Protein AF-A0A2M7IQM7-F1 (afdb_monomer_lite)

Secondary structure (DSSP, 8-state):
-HHHHHHHHHHHHHHTT----PPPP--HHHHHHHHTTSB-TTSSBPTT------------

pLDDT: mean 89.41, std 6.28, range [66.25, 96.81]

Structure (mmCIF, N/CA/C/O backbone):
data_AF-A0A2M7IQM7-F1
#
_entry.id   AF-A0A2M7IQM7-F1
#
loop_
_atom_site.group_PDB
_atom_site.id
_atom_site.type_symbol
_atom_site.label_atom_id
_atom_site.label_alt_id
_atom_site.label_comp_id
_atom_site.label_asym_id
_atom_site.label_entity_id
_atom_site.label_seq_id
_atom_site.pdbx_PDB_ins_code
_atom_site.Cartn_x
_atom_site.Cartn_y
_atom_site.Cartn_z
_atom_site.occupancy
_atom_site.B_iso_or_equiv
_atom_site.auth_seq_id
_atom_site.auth_comp_id
_atom_site.auth_asym_id
_atom_site.auth_atom_id
_atom_site.pdbx_PDB_model_num
ATOM 1 N N . MET A 1 1 ? -35.005 9.010 35.710 1.00 66.25 1 MET A N 1
ATOM 2 C CA . MET A 1 1 ? -35.145 9.271 34.254 1.00 66.25 1 MET A CA 1
ATOM 3 C C . MET A 1 1 ? -34.012 10.136 33.702 1.00 66.25 1 MET A C 1
ATOM 5 O O . MET A 1 1 ? -33.329 9.683 32.798 1.00 66.25 1 MET A O 1
ATOM 9 N N . LYS A 1 2 ? -33.741 11.328 34.262 1.00 80.62 2 LYS A N 1
ATOM 10 C CA . LYS A 1 2 ? -32.628 12.200 33.817 1.00 80.62 2 LYS A CA 1
ATOM 11 C C . LYS A 1 2 ? -31.244 11.533 33.909 1.00 80.62 2 LYS A C 1
ATOM 13 O O . LYS A 1 2 ? -30.463 11.627 32.975 1.00 80.62 2 LYS A O 1
ATOM 18 N N . SER A 1 3 ? -30.980 10.792 34.986 1.00 84.56 3 SER A N 1
ATOM 19 C CA . SER A 1 3 ? -29.741 10.016 35.169 1.00 84.56 3 SER A CA 1
ATOM 20 C C . SER A 1 3 ? -29.542 8.924 34.114 1.00 84.56 3 SER A C 1
ATOM 22 O O . SER A 1 3 ? -28.429 8.721 33.649 1.00 84.56 3 SER A O 1
ATOM 24 N N . VAL A 1 4 ? -30.625 8.266 33.689 1.00 92.25 4 VAL A N 1
ATOM 25 C CA . VAL A 1 4 ? -30.597 7.262 32.613 1.00 92.25 4 VAL A CA 1
ATOM 26 C C . VAL A 1 4 ? -30.258 7.923 31.280 1.00 92.25 4 VAL A C 1
ATOM 28 O O . VAL A 1 4 ? -29.425 7.416 30.542 1.00 92.25 4 VAL A O 1
ATOM 31 N N . PHE A 1 5 ? -30.836 9.093 31.003 1.00 93.00 5 PHE A N 1
ATOM 32 C CA . PHE A 1 5 ? -30.527 9.863 29.796 1.00 93.00 5 PHE A CA 1
ATOM 33 C C . PHE A 1 5 ? -29.058 10.289 29.728 1.00 93.00 5 PHE A C 1
ATOM 35 O O . PHE A 1 5 ? -28.424 10.137 28.688 1.00 93.00 5 PHE A O 1
ATOM 42 N N . ILE A 1 6 ? -28.505 10.774 30.843 1.00 93.75 6 ILE A N 1
ATOM 43 C CA . ILE A 1 6 ? -27.086 11.143 30.942 1.00 93.75 6 ILE A CA 1
ATOM 44 C C . ILE A 1 6 ? -26.205 9.915 30.701 1.00 93.75 6 ILE A C 1
ATOM 46 O O . ILE A 1 6 ? -25.247 9.978 29.937 1.00 93.75 6 ILE A O 1
ATOM 50 N N . PHE A 1 7 ? -26.562 8.780 31.299 1.00 93.88 7 PHE A N 1
ATOM 51 C CA . PHE A 1 7 ? -25.814 7.538 31.146 1.00 93.88 7 PHE A CA 1
ATOM 52 C C . PHE A 1 7 ? -25.812 7.027 29.697 1.00 93.88 7 PHE A C 1
ATOM 54 O O . PHE A 1 7 ? -24.755 6.702 29.158 1.00 93.88 7 PHE A O 1
ATOM 61 N N . VAL A 1 8 ? -26.970 7.035 29.031 1.00 95.06 8 VAL A N 1
ATOM 62 C CA . VAL A 1 8 ? -27.088 6.670 27.609 1.00 95.06 8 VAL A CA 1
ATOM 63 C C . VAL A 1 8 ? -26.268 7.619 26.736 1.00 95.06 8 VAL A C 1
ATOM 65 O O . VAL A 1 8 ? -25.533 7.168 25.860 1.00 95.06 8 VAL A O 1
ATOM 68 N N . PHE A 1 9 ? -26.332 8.924 27.006 1.00 93.88 9 PHE A N 1
ATOM 69 C CA . PHE A 1 9 ? -25.545 9.915 26.279 1.00 93.88 9 PHE A CA 1
ATOM 70 C C . PHE A 1 9 ? -24.037 9.660 26.427 1.00 93.88 9 PHE A C 1
ATOM 72 O O . PHE A 1 9 ? -23.313 9.662 25.432 1.00 93.88 9 PHE A O 1
ATOM 79 N N . CYS A 1 10 ? -23.556 9.365 27.635 1.00 92.62 10 CYS A N 1
ATOM 80 C CA . CYS A 1 10 ? -22.151 9.024 27.867 1.00 92.62 10 CYS A CA 1
ATOM 81 C C . CYS A 1 10 ? -21.715 7.766 27.099 1.00 92.62 10 CYS A C 1
ATOM 83 O O . CYS A 1 10 ? -20.642 7.768 26.497 1.00 92.62 10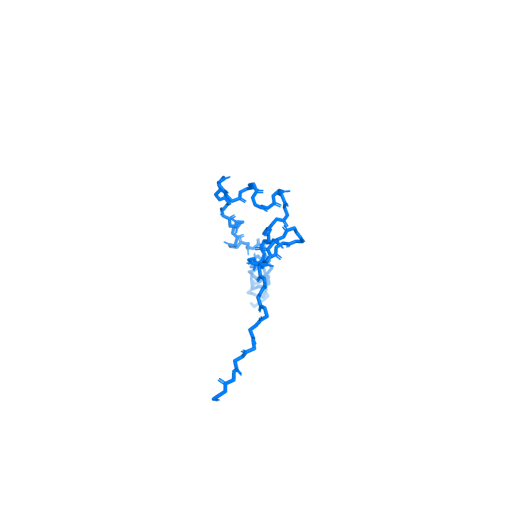 CYS A O 1
ATOM 85 N N . ILE A 1 11 ? -22.546 6.719 27.068 1.00 93.56 11 ILE A N 1
ATOM 86 C CA . ILE A 1 11 ? -22.232 5.474 26.348 1.00 93.56 11 ILE A CA 1
ATOM 87 C C . ILE A 1 11 ? -22.111 5.713 24.839 1.00 93.56 11 ILE A C 1
ATOM 89 O O . ILE A 1 11 ? -21.163 5.235 24.214 1.00 93.56 11 ILE A O 1
ATOM 93 N N . VAL A 1 12 ? -23.032 6.482 24.251 1.00 93.00 12 VAL A N 1
ATOM 94 C CA . VAL A 1 12 ? -23.002 6.789 22.812 1.00 93.00 12 VAL A CA 1
ATOM 95 C C . VAL A 1 12 ? -21.734 7.562 22.449 1.00 93.00 12 VAL A C 1
ATOM 97 O O . VAL A 1 12 ? -21.052 7.198 21.494 1.00 93.00 12 VAL A O 1
ATOM 100 N N . ASN A 1 13 ? -21.358 8.570 23.239 1.00 90.00 13 ASN A N 1
ATOM 101 C CA . ASN A 1 13 ? -20.133 9.337 22.993 1.00 90.00 13 ASN A CA 1
ATOM 102 C C . ASN A 1 13 ? -18.864 8.480 23.134 1.00 90.00 13 ASN A C 1
ATOM 104 O O . ASN A 1 13 ? -17.931 8.635 22.349 1.00 90.00 13 ASN A O 1
ATOM 108 N N . LEU A 1 14 ? -18.836 7.540 24.084 1.00 89.88 14 LEU A N 1
ATOM 109 C CA . LEU A 1 14 ? -17.691 6.649 24.281 1.00 89.88 14 LEU A CA 1
ATOM 110 C C . LEU A 1 14 ? -17.492 5.678 23.104 1.00 89.88 14 LEU A C 1
ATOM 112 O O . LEU A 1 14 ? -16.356 5.380 22.738 1.00 89.88 14 LEU A O 1
ATOM 116 N N . SER A 1 15 ? -18.579 5.227 22.470 1.00 87.25 15 SER A N 1
ATOM 117 C CA . SER A 1 15 ? -18.513 4.301 21.329 1.00 87.25 15 SER A CA 1
ATOM 118 C C . SER A 1 15 ? -17.785 4.873 20.104 1.00 87.25 15 SER A C 1
ATOM 120 O O . SER A 1 15 ? -17.158 4.125 19.358 1.00 87.25 15 SER A O 1
ATOM 122 N N . LEU A 1 16 ? -17.788 6.201 19.933 1.00 84.50 16 LEU A N 1
ATOM 123 C CA . LEU A 1 16 ? -17.132 6.887 18.813 1.00 84.50 16 LEU A CA 1
ATOM 124 C C . LEU A 1 16 ? -15.599 6.906 18.925 1.00 84.50 16 LEU A C 1
ATOM 126 O O . LEU A 1 16 ? -14.910 7.155 17.935 1.00 84.50 16 LEU A O 1
ATOM 130 N N . LEU A 1 17 ? -15.057 6.652 20.119 1.00 83.31 17 LEU A N 1
ATOM 131 C CA . LEU A 1 17 ? -13.616 6.683 20.386 1.00 83.31 17 LEU A CA 1
ATOM 132 C C . LEU A 1 17 ? -12.937 5.326 20.158 1.00 83.31 17 LEU A C 1
ATOM 134 O O . LEU A 1 17 ? -11.710 5.249 20.096 1.00 83.31 17 LEU A O 1
ATOM 138 N N . ILE A 1 18 ? -13.712 4.250 20.018 1.00 84.31 18 ILE A N 1
ATOM 139 C CA . ILE A 1 18 ? -13.178 2.896 19.881 1.00 84.31 18 ILE A CA 1
ATOM 140 C C . ILE A 1 18 ? -12.807 2.653 18.414 1.00 84.31 18 ILE A C 1
ATOM 142 O O . ILE A 1 18 ? -13.671 2.504 17.551 1.00 84.31 18 ILE A O 1
ATOM 146 N N . LYS A 1 19 ? -11.505 2.573 18.122 1.00 81.81 19 LYS A N 1
ATOM 147 C CA . LYS A 1 19 ? -10.992 2.130 16.817 1.00 81.81 19 LYS A CA 1
ATOM 148 C C . LYS A 1 19 ? -10.462 0.704 16.926 1.00 81.81 19 LYS A C 1
ATOM 150 O O . LYS A 1 19 ? -9.392 0.482 17.476 1.00 81.81 19 LYS A O 1
ATOM 155 N N . ALA A 1 20 ? -11.216 -0.257 16.395 1.00 78.56 20 ALA A N 1
ATOM 156 C CA . ALA A 1 20 ? -10.845 -1.676 16.412 1.00 78.56 20 ALA A CA 1
ATOM 157 C C . ALA A 1 20 ? -9.879 -2.079 15.280 1.00 78.56 20 ALA A C 1
ATOM 159 O O . ALA A 1 20 ? -9.244 -3.126 15.352 1.00 78.56 20 ALA A O 1
ATOM 160 N N . GLN A 1 21 ? -9.777 -1.274 14.219 1.00 77.50 21 GLN A N 1
ATOM 161 C CA . GLN A 1 21 ? -8.924 -1.578 13.072 1.00 77.50 21 GLN A CA 1
ATOM 162 C C . GLN A 1 21 ? -7.495 -1.096 13.334 1.00 77.50 21 GLN A C 1
ATOM 164 O O . GLN A 1 21 ? -7.228 0.107 13.346 1.00 77.50 21 GLN A O 1
ATOM 169 N N . SER A 1 22 ? -6.579 -2.040 13.536 1.00 74.75 22 SER A N 1
ATOM 170 C CA . SER A 1 22 ? -5.141 -1.792 13.460 1.00 74.75 22 SER A CA 1
ATOM 171 C C . SER A 1 22 ? -4.712 -1.591 12.004 1.00 74.75 22 SER A C 1
ATOM 173 O O . SER A 1 22 ? -5.381 -2.042 11.069 1.00 74.75 22 SER A O 1
ATOM 175 N N . SER A 1 23 ? -3.584 -0.908 11.793 1.00 78.88 23 SER A N 1
ATOM 176 C CA . SER A 1 23 ? -2.941 -0.924 10.482 1.00 78.88 23 SER A CA 1
ATOM 177 C C . SER A 1 23 ? -2.603 -2.368 10.111 1.00 78.88 23 SER A C 1
ATOM 179 O O . SER A 1 23 ? -2.128 -3.147 10.941 1.00 78.88 23 SER A O 1
ATOM 181 N N . LEU A 1 24 ? -2.873 -2.740 8.859 1.00 80.31 24 LEU A N 1
ATOM 182 C CA . LEU A 1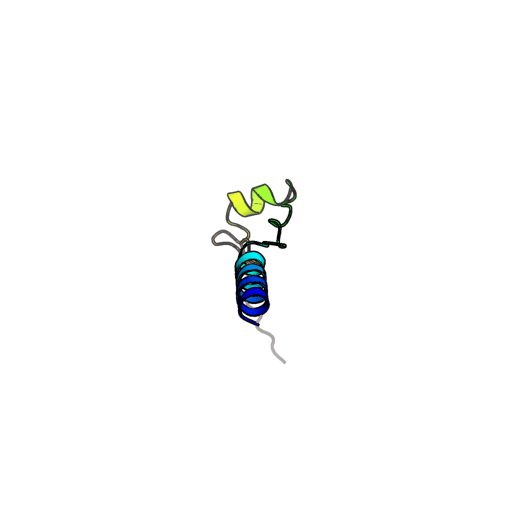 24 ? -2.511 -4.058 8.358 1.00 80.31 24 LEU A CA 1
ATOM 183 C C . LEU A 1 24 ? -0.990 -4.209 8.452 1.00 80.31 24 LEU A C 1
ATOM 185 O O . LEU A 1 24 ? -0.254 -3.339 7.980 1.00 80.31 24 LEU A O 1
ATOM 189 N N . TYR A 1 25 ? -0.527 -5.300 9.063 1.00 84.69 25 TYR A N 1
ATOM 190 C CA . TYR A 1 25 ? 0.896 -5.615 9.101 1.00 84.69 25 TYR A CA 1
ATOM 191 C C . TYR A 1 25 ? 1.447 -5.628 7.674 1.00 84.69 25 TYR A C 1
ATOM 193 O O . TYR A 1 25 ? 0.880 -6.285 6.799 1.00 84.69 25 TYR A O 1
ATOM 201 N N . LEU A 1 26 ? 2.542 -4.899 7.451 1.00 86.44 26 LEU A N 1
ATOM 202 C CA . LEU A 1 26 ? 3.254 -4.884 6.185 1.00 86.44 26 LEU A CA 1
ATOM 203 C C . LEU A 1 26 ? 4.482 -5.800 6.288 1.00 86.44 26 LEU A C 1
ATOM 205 O O . LEU A 1 26 ? 5.452 -5.441 6.953 1.00 86.44 26 LEU A O 1
ATOM 209 N N . PRO A 1 27 ? 4.470 -6.967 5.626 1.00 88.69 27 PRO A N 1
ATOM 210 C CA . PRO A 1 27 ? 5.649 -7.809 5.505 1.00 88.69 27 PRO A CA 1
ATOM 211 C C . PRO A 1 27 ? 6.823 -7.060 4.853 1.00 88.69 27 PRO A C 1
ATOM 213 O O . PRO A 1 27 ? 6.643 -6.388 3.835 1.00 88.69 27 PRO A O 1
ATOM 216 N N . GLY A 1 28 ? 8.041 -7.223 5.379 1.00 89.50 28 GLY A N 1
ATOM 217 C CA . GLY A 1 28 ? 9.233 -6.520 4.869 1.00 89.50 28 GLY A CA 1
ATOM 218 C C . GLY A 1 28 ? 9.584 -6.844 3.408 1.00 89.50 28 GLY A C 1
ATOM 219 O O . GLY A 1 28 ? 10.153 -6.022 2.694 1.00 89.50 28 GLY A O 1
ATOM 220 N N . ASN A 1 29 ? 9.181 -8.012 2.898 1.00 89.69 29 ASN A N 1
ATOM 221 C CA . ASN A 1 29 ? 9.323 -8.342 1.475 1.00 89.69 29 ASN A CA 1
ATOM 222 C C . ASN A 1 29 ? 8.423 -7.481 0.570 1.00 89.69 29 ASN A C 1
ATOM 224 O O . ASN A 1 29 ? 8.756 -7.280 -0.597 1.00 89.69 29 ASN A O 1
ATOM 228 N N . LEU A 1 30 ? 7.301 -6.971 1.089 1.00 91.31 30 LEU A N 1
ATOM 229 C CA . LEU A 1 30 ? 6.392 -6.095 0.351 1.00 91.31 30 LEU A CA 1
ATOM 230 C C . LEU A 1 30 ? 6.756 -4.616 0.489 1.00 91.31 30 LEU A C 1
ATOM 232 O O . LEU A 1 30 ? 6.387 -3.836 -0.385 1.00 91.31 30 LEU A O 1
ATOM 236 N N . GLU A 1 31 ? 7.510 -4.231 1.519 1.00 92.62 31 GLU A N 1
ATOM 237 C CA . GLU A 1 31 ? 7.966 -2.852 1.735 1.00 92.62 31 GLU A CA 1
ATOM 238 C C . GLU A 1 31 ? 8.627 -2.272 0.479 1.00 92.62 31 GLU A C 1
ATOM 240 O O . GLU A 1 31 ? 8.236 -1.210 0.000 1.00 92.62 31 GLU A O 1
ATOM 245 N N . LYS A 1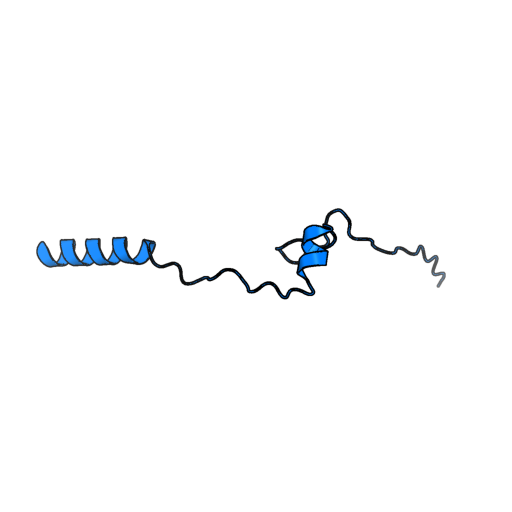 32 ? 9.532 -3.033 -0.148 1.00 94.12 32 LYS A N 1
ATOM 246 C CA . LYS A 1 32 ? 10.189 -2.623 -1.398 1.00 94.12 32 LYS A CA 1
ATOM 247 C C . LYS A 1 32 ? 9.199 -2.359 -2.535 1.00 94.12 32 LYS A C 1
ATOM 249 O O . LYS A 1 32 ? 9.425 -1.450 -3.323 1.00 94.12 32 LYS A O 1
ATOM 254 N N . ALA A 1 33 ? 8.112 -3.124 -2.638 1.00 94.12 33 ALA A N 1
ATOM 255 C CA . ALA A 1 33 ? 7.119 -2.939 -3.698 1.00 94.12 33 ALA A CA 1
ATOM 256 C C . ALA A 1 33 ? 6.320 -1.635 -3.521 1.00 94.12 33 ALA A C 1
ATOM 258 O O . ALA A 1 33 ? 6.024 -0.956 -4.507 1.00 94.12 33 ALA A O 1
ATOM 259 N N . TYR A 1 34 ? 6.020 -1.259 -2.274 1.00 94.06 34 TYR A N 1
ATOM 260 C CA . TYR A 1 34 ? 5.375 0.018 -1.961 1.00 94.06 34 TYR A CA 1
ATOM 261 C C . TYR A 1 34 ? 6.340 1.193 -2.139 1.00 94.06 34 TYR A C 1
ATOM 263 O O . TYR A 1 34 ? 5.999 2.156 -2.823 1.00 94.06 34 TYR A O 1
ATOM 271 N N . THR A 1 35 ? 7.565 1.087 -1.614 1.00 94.62 35 THR A N 1
ATOM 272 C CA . THR A 1 35 ? 8.599 2.129 -1.738 1.00 94.62 35 THR A CA 1
ATOM 273 C C . THR A 1 35 ? 8.983 2.386 -3.195 1.00 94.62 35 THR A C 1
ATOM 275 O O . THR A 1 35 ? 9.130 3.534 -3.603 1.00 94.62 35 THR A O 1
ATOM 278 N N . ASN A 1 36 ? 9.064 1.336 -4.018 1.00 95.56 36 ASN A N 1
ATOM 279 C CA . ASN A 1 36 ? 9.345 1.462 -5.450 1.00 95.56 36 ASN A CA 1
ATOM 280 C C . ASN A 1 36 ? 8.110 1.859 -6.278 1.00 95.56 36 ASN A C 1
ATOM 282 O O . ASN A 1 36 ? 8.215 2.004 -7.497 1.00 95.56 36 ASN A O 1
ATOM 286 N N . GLY A 1 37 ? 6.933 2.005 -5.660 1.00 95.50 37 GLY A N 1
ATOM 287 C CA . GLY A 1 37 ? 5.701 2.395 -6.344 1.00 95.50 37 GLY A CA 1
ATOM 288 C C . GLY A 1 37 ? 5.185 1.370 -7.357 1.00 95.50 37 GLY A C 1
ATOM 289 O O . GLY A 1 37 ? 4.443 1.741 -8.265 1.00 95.50 37 GLY A O 1
ATOM 290 N N . THR A 1 38 ? 5.572 0.096 -7.241 1.00 96.25 38 THR A N 1
ATOM 291 C CA . THR A 1 38 ? 5.064 -0.992 -8.096 1.00 96.25 38 THR A CA 1
ATOM 292 C C . THR A 1 38 ? 3.764 -1.589 -7.549 1.00 96.25 38 THR A C 1
ATOM 294 O O . THR A 1 38 ? 3.054 -2.283 -8.272 1.00 96.25 38 THR A O 1
ATOM 297 N N . ARG A 1 39 ? 3.388 -1.282 -6.300 1.00 94.56 39 ARG A N 1
ATOM 298 C CA . ARG A 1 39 ? 2.137 -1.731 -5.668 1.00 94.56 39 ARG A CA 1
ATOM 299 C C . ARG A 1 39 ? 1.488 -0.610 -4.848 1.00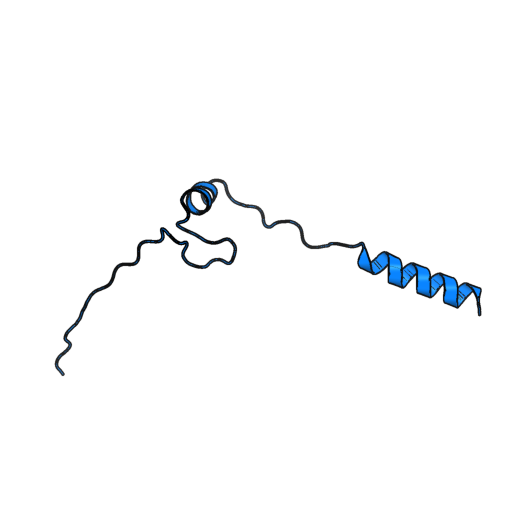 94.56 39 ARG A C 1
ATOM 301 O O . ARG A 1 39 ? 2.188 0.096 -4.130 1.00 94.56 39 ARG A O 1
ATOM 308 N N . ASN A 1 40 ? 0.161 -0.481 -4.914 1.00 93.62 40 ASN A N 1
ATOM 309 C CA . ASN A 1 40 ? -0.624 0.448 -4.089 1.00 93.62 40 ASN A CA 1
ATOM 310 C C . ASN A 1 40 ? -1.191 -0.236 -2.837 1.00 93.62 40 ASN A C 1
ATOM 312 O O . ASN A 1 40 ? -1.477 -1.435 -2.850 1.00 93.62 40 ASN A O 1
ATOM 316 N N . TYR A 1 41 ? -1.409 0.527 -1.758 1.00 89.75 41 TYR A N 1
ATOM 317 C CA . TYR A 1 41 ? -1.928 0.015 -0.473 1.00 89.75 41 TYR A CA 1
ATOM 318 C C . TYR A 1 41 ? -3.345 -0.570 -0.550 1.00 89.75 41 TYR A C 1
ATOM 320 O O . TYR A 1 41 ? -3.717 -1.392 0.280 1.00 89.75 41 TYR A O 1
ATOM 328 N N . ASN A 1 42 ? -4.122 -0.191 -1.564 1.00 90.75 42 ASN A N 1
ATOM 329 C CA . ASN A 1 42 ? -5.432 -0.779 -1.864 1.00 90.75 42 ASN A CA 1
ATOM 330 C C . ASN A 1 42 ? -5.335 -2.095 -2.669 1.00 90.75 42 ASN A C 1
ATOM 332 O O . ASN A 1 42 ? -6.356 -2.638 -3.079 1.00 90.75 42 ASN A O 1
ATOM 336 N N . GLY A 1 43 ? -4.120 -2.589 -2.929 1.00 87.75 43 GLY A N 1
ATOM 337 C CA . GLY A 1 43 ? -3.861 -3.823 -3.667 1.00 87.75 43 GLY A CA 1
ATOM 338 C C . GLY A 1 43 ? -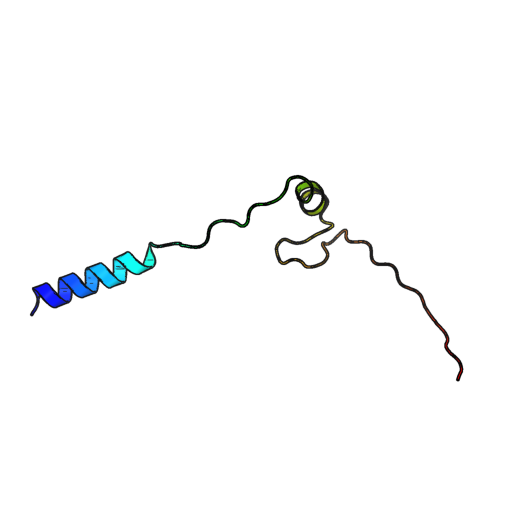3.778 -3.667 -5.186 1.00 87.75 43 GLY A C 1
ATOM 339 O O . GLY A 1 43 ? -3.471 -4.655 -5.855 1.00 87.75 43 GLY A O 1
ATOM 340 N N . THR A 1 44 ? -4.001 -2.472 -5.743 1.00 94.44 44 THR A N 1
ATOM 341 C CA . THR A 1 44 ? -3.898 -2.260 -7.193 1.00 94.44 44 THR A CA 1
ATOM 342 C C . THR A 1 44 ? -2.440 -2.105 -7.656 1.00 94.44 44 THR A C 1
ATOM 344 O O . THR A 1 44 ? -1.554 -1.795 -6.847 1.00 94.44 44 THR A O 1
ATOM 347 N N . PRO A 1 45 ? -2.157 -2.324 -8.955 1.00 95.88 45 PRO A N 1
ATOM 348 C CA . PRO A 1 45 ? -0.887 -1.953 -9.572 1.00 95.88 45 PRO A CA 1
ATOM 349 C C . PRO A 1 45 ? -0.485 -0.510 -9.254 1.00 95.88 45 PRO A C 1
ATOM 351 O O . PRO A 1 45 ? -1.292 0.410 -9.394 1.00 95.88 45 PRO A O 1
ATOM 354 N N . GLY A 1 46 ? 0.757 -0.316 -8.811 1.00 96.06 46 GLY A N 1
ATOM 355 C CA . GLY A 1 46 ? 1.301 1.018 -8.565 1.00 96.06 46 GLY A CA 1
ATOM 356 C C . GLY A 1 46 ? 1.660 1.757 -9.854 1.00 96.06 46 GLY A C 1
ATOM 357 O O . GLY A 1 46 ? 1.675 1.177 -10.938 1.00 96.06 46 GLY A O 1
ATOM 358 N N . LYS A 1 47 ? 1.992 3.047 -9.737 1.00 95.62 47 LYS A N 1
ATOM 359 C CA . LYS A 1 47 ? 2.382 3.893 -10.881 1.00 95.62 47 LYS A CA 1
ATOM 360 C C . LYS A 1 47 ? 3.534 3.297 -11.704 1.00 95.62 47 LYS A C 1
ATOM 362 O O . LYS A 1 47 ? 3.562 3.468 -12.917 1.00 95.62 47 LYS A O 1
ATOM 367 N N . ASN A 1 48 ? 4.460 2.602 -11.047 1.00 96.81 48 ASN A N 1
ATOM 368 C CA . ASN A 1 48 ? 5.635 1.995 -11.671 1.00 96.81 48 ASN A CA 1
ATOM 369 C C . ASN A 1 48 ? 5.434 0.500 -11.976 1.00 96.81 48 ASN A C 1
ATOM 371 O O . ASN A 1 48 ? 6.401 -0.214 -12.238 1.00 96.81 48 ASN A O 1
ATOM 375 N N . TYR A 1 49 ? 4.204 -0.011 -11.884 1.00 96.19 49 TYR A N 1
ATOM 376 C CA . TYR A 1 49 ? 3.916 -1.402 -12.201 1.00 96.19 49 TYR A CA 1
ATOM 377 C C . TYR A 1 49 ? 4.057 -1.650 -13.703 1.00 96.19 49 TYR A C 1
ATOM 379 O O . TYR A 1 49 ? 3.414 -0.995 -14.522 1.00 96.19 49 TYR A O 1
ATOM 387 N N . TRP A 1 50 ? 4.887 -2.624 -14.061 1.00 95.00 50 TRP A N 1
ATOM 388 C CA . TRP A 1 50 ? 5.064 -3.042 -15.442 1.00 95.00 50 TRP A CA 1
ATOM 389 C C . TRP A 1 50 ? 4.059 -4.135 -15.802 1.00 95.00 50 TRP A C 1
ATOM 391 O O . TRP A 1 50 ? 3.996 -5.174 -15.144 1.00 95.00 50 TRP A O 1
ATOM 401 N N . GLN A 1 51 ? 3.295 -3.906 -16.869 1.00 92.69 51 GLN A N 1
ATOM 402 C CA . GLN A 1 51 ? 2.328 -4.857 -17.399 1.00 92.69 51 GLN A CA 1
ATOM 403 C C . GLN A 1 51 ? 2.713 -5.236 -18.829 1.00 92.69 51 GLN A C 1
ATOM 405 O O . GLN A 1 51 ? 2.764 -4.387 -19.718 1.00 92.69 51 GLN A O 1
ATOM 410 N N . ASN A 1 52 ? 2.965 -6.525 -19.055 1.00 93.38 52 ASN A N 1
ATOM 411 C CA . ASN A 1 52 ? 3.162 -7.045 -20.402 1.00 93.38 52 ASN A CA 1
ATOM 412 C C . ASN A 1 52 ? 1.856 -7.006 -21.189 1.00 93.38 52 ASN A C 1
ATOM 414 O O . ASN A 1 52 ? 0.792 -7.333 -20.663 1.00 93.38 52 ASN A O 1
ATOM 418 N N . SER A 1 53 ? 1.961 -6.672 -22.470 1.00 89.81 53 SER A N 1
ATOM 419 C CA . SER A 1 53 ? 0.873 -6.815 -23.431 1.00 89.81 53 SER A CA 1
ATOM 420 C C . SER A 1 53 ? 1.384 -7.546 -24.667 1.00 89.81 53 SER A C 1
ATOM 422 O O . SER A 1 53 ? 2.550 -7.422 -25.040 1.00 89.81 53 SER A O 1
ATOM 424 N N . ALA A 1 54 ? 0.511 -8.335 -25.283 1.00 90.56 54 ALA A N 1
ATOM 425 C CA . ALA A 1 54 ? 0.766 -8.992 -26.553 1.00 90.56 54 ALA A CA 1
ATOM 426 C C . ALA A 1 54 ? -0.440 -8.757 -27.462 1.00 90.56 54 ALA A C 1
ATOM 428 O O . ALA A 1 54 ? -1.586 -8.823 -27.014 1.00 90.56 54 ALA A O 1
ATOM 429 N N . ASN A 1 55 ? -0.178 -8.459 -28.732 1.00 90.38 55 ASN A N 1
ATOM 430 C CA . ASN A 1 55 ? -1.216 -8.312 -29.740 1.00 90.38 55 ASN A CA 1
ATOM 431 C C . ASN A 1 55 ? -1.326 -9.627 -30.518 1.00 90.38 55 ASN A C 1
ATOM 433 O O . ASN A 1 55 ? -0.427 -9.969 -31.286 1.00 90.38 55 ASN A O 1
ATOM 437 N N . TYR A 1 56 ? -2.407 -10.371 -30.291 1.00 88.69 56 TYR A N 1
ATOM 438 C CA . TYR A 1 56 ? -2.686 -11.607 -31.013 1.00 88.69 56 TYR A CA 1
ATOM 439 C C . TYR A 1 56 ? -3.688 -11.343 -32.131 1.00 88.69 56 TYR A C 1
ATOM 441 O O . TYR A 1 56 ? -4.797 -10.869 -31.889 1.00 88.69 56 TYR A O 1
ATOM 449 N N . ARG A 1 57 ? -3.326 -11.729 -33.356 1.00 89.81 57 ARG A N 1
ATOM 450 C CA . ARG A 1 57 ? -4.269 -11.839 -34.469 1.00 89.81 57 ARG A CA 1
ATOM 451 C C . ARG A 1 57 ? -4.682 -13.301 -34.603 1.00 89.81 57 ARG A C 1
ATOM 453 O O . ARG A 1 57 ? -3.975 -14.084 -35.225 1.00 89.81 57 ARG A O 1
ATOM 460 N N . ILE A 1 58 ? -5.803 -13.661 -33.986 1.00 89.00 58 ILE A N 1
ATOM 461 C CA . ILE A 1 58 ? -6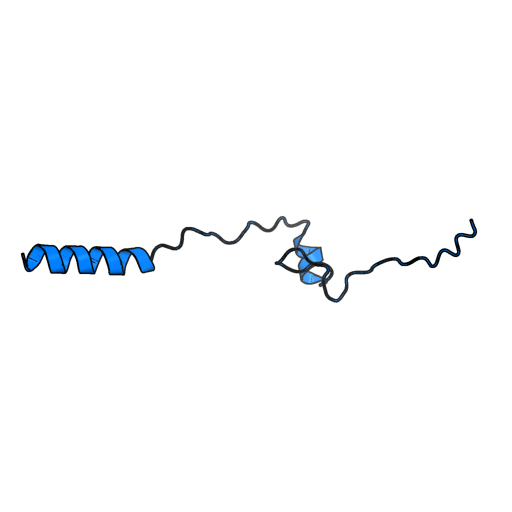.389 -15.002 -34.098 1.00 89.00 58 ILE A CA 1
ATOM 462 C C . ILE A 1 58 ? -7.315 -14.998 -35.321 1.00 89.00 58 ILE A C 1
ATOM 464 O O . ILE A 1 58 ? -8.297 -14.258 -35.344 1.00 89.00 58 ILE A O 1
ATOM 468 N N . SER A 1 59 ? -6.981 -15.776 -36.351 1.00 84.44 59 SER A N 1
ATOM 469 C CA . SER A 1 59 ? -7.899 -16.114 -37.447 1.00 84.44 59 SER A CA 1
ATOM 470 C C . SER A 1 59 ? -8.625 -17.414 -37.106 1.00 84.44 59 SER A C 1
ATOM 472 O O . SER A 1 59 ? -7.975 -18.350 -36.639 1.00 84.44 59 SER A O 1
ATOM 474 N N . ALA A 1 60 ? -9.942 -17.439 -37.313 1.00 78.94 60 ALA A N 1
ATOM 475 C CA . ALA A 1 60 ? -10.769 -18.637 -37.166 1.00 78.94 60 ALA A CA 1
ATOM 476 C C . ALA A 1 60 ? -10.501 -19.660 -38.277 1.00 78.94 60 ALA A C 1
ATOM 478 O O . ALA A 1 60 ? -10.136 -19.220 -39.394 1.00 78.94 60 ALA A O 1
#

Sequence (60 aa):
MKSVFIFVFCIVNLSLLIKAQSSLYLPGNLEKAYTNGTRNYNGTPGKNYWQNSANYRISA

Radius of gyration: 24.9 Å; chains: 1; bounding box: 45×31×73 Å

Foldseek 3Di:
DVVVVVVVVVVVVVVVPDDPDDDDDDDPVCVCCVVVQQADPVGDGGPPNDDDDDDDDDDD